Protein AF-A0A2V8QF42-F1 (afdb_monomer_lite)

Structure (mmCIF, N/CA/C/O backbone):
data_AF-A0A2V8QF42-F1
#
_entry.id   AF-A0A2V8QF42-F1
#
loop_
_atom_site.group_PDB
_atom_site.id
_atom_site.type_symbol
_atom_site.label_atom_id
_atom_site.label_alt_id
_atom_site.label_comp_id
_atom_site.label_asym_id
_atom_site.label_entity_id
_atom_site.label_seq_id
_atom_site.pdbx_PDB_ins_code
_atom_site.Cartn_x
_atom_site.Cartn_y
_atom_site.Cartn_z
_atom_site.occupancy
_atom_site.B_iso_or_equiv
_atom_site.auth_seq_id
_atom_site.auth_comp_id
_atom_site.auth_asym_id
_atom_site.auth_atom_id
_atom_site.pdbx_PDB_model_num
ATOM 1 N N . MET A 1 1 ? 68.108 -33.320 -21.970 1.00 38.78 1 MET A N 1
ATOM 2 C CA . MET A 1 1 ? 67.860 -31.879 -22.182 1.00 38.78 1 MET A CA 1
ATOM 3 C C . MET A 1 1 ? 66.349 -31.712 -22.274 1.00 38.78 1 MET A C 1
ATOM 5 O O . MET A 1 1 ? 65.745 -32.342 -23.128 1.00 38.78 1 MET A O 1
ATOM 9 N N . ILE A 1 2 ? 65.745 -31.044 -21.292 1.00 49.38 2 ILE A N 1
ATOM 10 C CA . ILE A 1 2 ? 64.294 -31.010 -21.032 1.00 49.38 2 ILE A CA 1
ATOM 11 C C . ILE A 1 2 ? 63.678 -29.838 -21.808 1.00 49.38 2 ILE A C 1
ATOM 13 O O . ILE A 1 2 ? 64.195 -28.729 -21.717 1.00 49.38 2 ILE A O 1
ATOM 17 N N . ALA A 1 3 ? 62.589 -30.074 -22.546 1.00 47.81 3 ALA A N 1
ATOM 18 C CA . ALA A 1 3 ? 61.819 -29.037 -23.233 1.00 47.81 3 ALA A CA 1
ATOM 19 C C . ALA A 1 3 ? 60.443 -28.891 -22.560 1.00 47.81 3 ALA A C 1
ATOM 21 O O . ALA A 1 3 ? 59.573 -29.746 -22.716 1.00 47.81 3 ALA A O 1
ATOM 22 N N . SER A 1 4 ? 60.274 -27.822 -21.779 1.00 58.91 4 SER A N 1
ATOM 23 C CA . SER A 1 4 ? 59.030 -27.481 -21.080 1.00 58.91 4 SER A CA 1
ATOM 24 C C . SER A 1 4 ? 58.192 -26.507 -21.911 1.00 58.91 4 SER A C 1
ATOM 26 O O . SER A 1 4 ? 58.673 -25.447 -22.307 1.00 58.91 4 SER A O 1
ATOM 28 N N . VAL A 1 5 ? 56.930 -26.862 -22.152 1.00 65.81 5 VAL A N 1
ATOM 29 C CA . VAL A 1 5 ? 55.920 -26.050 -22.848 1.00 65.81 5 VAL A CA 1
ATOM 30 C C . VAL A 1 5 ? 55.242 -25.116 -21.838 1.00 65.81 5 VAL A C 1
ATOM 32 O O . VAL A 1 5 ? 54.647 -25.583 -20.871 1.00 65.81 5 VAL A O 1
ATOM 35 N N . LEU A 1 6 ? 55.322 -23.799 -22.053 1.00 63.47 6 LEU A N 1
ATOM 36 C CA . LEU A 1 6 ? 54.641 -22.779 -21.243 1.00 63.47 6 LEU A CA 1
ATOM 37 C C . LEU A 1 6 ? 53.377 -22.299 -21.970 1.00 63.47 6 LEU A C 1
ATOM 39 O O . LEU A 1 6 ? 53.451 -21.594 -22.974 1.00 63.47 6 LEU A O 1
ATOM 43 N N . VAL A 1 7 ? 52.209 -22.687 -21.455 1.00 65.50 7 VAL A N 1
ATOM 44 C CA . VAL A 1 7 ? 50.898 -22.213 -21.919 1.00 65.50 7 VAL A CA 1
ATOM 45 C C . VAL A 1 7 ? 50.636 -20.836 -21.310 1.00 65.50 7 VAL A C 1
ATOM 47 O O . VAL A 1 7 ? 50.391 -20.704 -20.112 1.00 65.50 7 VAL A O 1
ATOM 50 N N . ILE A 1 8 ? 50.698 -19.795 -22.138 1.00 65.69 8 ILE A N 1
ATOM 51 C CA . ILE A 1 8 ? 50.431 -18.410 -21.744 1.00 65.69 8 ILE A CA 1
ATOM 52 C C . ILE A 1 8 ? 48.911 -18.188 -21.772 1.00 65.69 8 ILE A C 1
ATOM 54 O O . ILE A 1 8 ? 48.328 -17.855 -22.801 1.00 65.69 8 ILE A O 1
ATOM 58 N N . GLY A 1 9 ? 48.245 -18.407 -20.639 1.00 58.81 9 GLY A N 1
ATOM 59 C CA . GLY A 1 9 ? 46.830 -18.079 -20.463 1.00 58.81 9 GLY A CA 1
ATOM 60 C C . GLY A 1 9 ? 46.630 -16.584 -20.201 1.00 58.81 9 GLY A C 1
ATOM 61 O O . GLY A 1 9 ? 46.622 -16.154 -19.050 1.00 58.81 9 GLY A O 1
ATOM 62 N N . CYS A 1 10 ? 46.444 -15.777 -21.249 1.00 69.25 10 CYS A N 1
ATOM 63 C CA . CYS A 1 10 ? 46.004 -14.383 -21.114 1.00 69.25 10 CYS A CA 1
ATOM 64 C C . CYS A 1 10 ? 44.527 -14.333 -20.687 1.00 69.25 10 CYS A C 1
ATOM 66 O O . CYS A 1 10 ? 43.617 -14.359 -21.516 1.00 69.25 10 CYS A O 1
ATOM 68 N N . GLY A 1 11 ? 44.274 -14.247 -19.381 1.00 66.31 11 GLY A N 1
ATOM 69 C CA . GLY A 1 11 ? 42.939 -13.986 -18.847 1.00 66.31 11 GLY A CA 1
ATOM 70 C C . GLY A 1 11 ? 42.470 -12.579 -19.222 1.00 66.31 11 GLY A C 1
ATOM 71 O O . GLY A 1 11 ? 42.898 -11.594 -18.619 1.00 66.31 11 GLY A O 1
ATOM 72 N N . LYS A 1 12 ? 41.580 -12.462 -20.216 1.00 66.56 12 LYS A N 1
ATOM 73 C CA . LYS A 1 12 ? 40.934 -11.190 -20.564 1.00 66.56 12 LYS A CA 1
ATOM 74 C C . LYS A 1 12 ? 40.027 -10.776 -19.406 1.00 66.56 12 LYS A C 1
ATOM 76 O O . LYS A 1 12 ? 38.954 -11.347 -19.217 1.00 66.56 12 LYS A O 1
ATOM 81 N N . ARG A 1 13 ? 40.476 -9.802 -18.610 1.00 72.88 13 ARG A N 1
ATOM 82 C CA . ARG A 1 13 ? 39.675 -9.219 -17.528 1.00 72.88 13 ARG A CA 1
ATOM 83 C C . ARG A 1 13 ? 38.417 -8.619 -18.148 1.00 72.88 13 ARG A C 1
ATOM 85 O O . ARG A 1 13 ? 38.506 -7.710 -18.971 1.00 72.88 13 ARG A O 1
ATOM 92 N N . ARG A 1 14 ? 37.253 -9.169 -17.801 1.00 74.62 14 ARG A N 1
ATOM 93 C CA . ARG A 1 14 ? 35.978 -8.551 -18.165 1.00 74.62 14 ARG A CA 1
ATOM 94 C C . ARG A 1 14 ? 35.853 -7.237 -17.389 1.00 74.62 14 ARG A C 1
ATOM 96 O O . ARG A 1 14 ? 36.296 -7.192 -16.238 1.00 74.62 14 ARG A O 1
ATOM 103 N N . PRO A 1 15 ? 35.285 -6.184 -17.992 1.00 81.38 15 PRO A N 1
ATOM 104 C CA . PRO A 1 15 ? 34.888 -5.007 -17.237 1.00 81.38 15 PRO A CA 1
ATOM 105 C C . PRO A 1 15 ? 34.009 -5.419 -16.045 1.00 81.38 15 PRO A C 1
ATOM 107 O O . PRO A 1 15 ? 33.279 -6.412 -16.158 1.00 81.38 15 PRO A O 1
ATOM 110 N N . PRO A 1 16 ? 34.074 -4.704 -14.910 1.00 79.38 16 PRO A N 1
ATOM 111 C CA . PRO A 1 16 ? 33.128 -4.929 -13.826 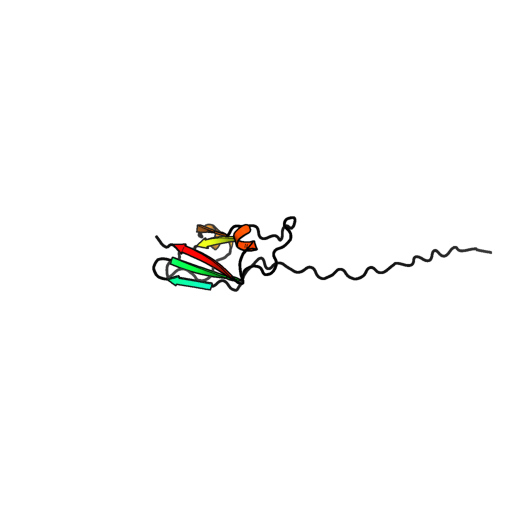1.00 79.38 16 PRO A CA 1
ATOM 112 C C . PRO A 1 16 ? 31.705 -4.748 -14.364 1.00 79.38 16 PRO A C 1
ATOM 114 O O . PRO A 1 16 ? 31.464 -3.865 -15.192 1.00 79.38 16 PRO A O 1
ATOM 117 N N . LEU A 1 17 ? 30.770 -5.594 -13.920 1.00 79.69 17 LEU A N 1
ATOM 118 C CA . LEU A 1 17 ? 29.368 -5.374 -14.257 1.00 79.69 17 LEU A CA 1
ATOM 119 C C . LEU A 1 17 ? 28.916 -4.020 -13.691 1.00 79.69 17 LEU A C 1
ATOM 121 O O . LEU A 1 17 ? 29.349 -3.648 -12.593 1.00 79.69 17 LEU A O 1
ATOM 125 N N . PRO A 1 18 ? 28.044 -3.296 -14.413 1.00 76.00 18 PRO A N 1
ATOM 126 C CA . PRO A 1 18 ? 27.417 -2.109 -13.864 1.00 76.00 18 PRO A CA 1
ATOM 127 C C . PRO A 1 18 ? 26.667 -2.469 -12.571 1.00 76.00 18 PRO A C 1
ATOM 129 O O . PRO A 1 18 ? 26.133 -3.579 -12.458 1.00 76.00 18 PRO A O 1
ATOM 132 N N . PRO A 1 19 ? 26.626 -1.557 -11.587 1.00 74.31 19 PRO A N 1
ATOM 133 C CA . PRO A 1 19 ? 25.840 -1.758 -10.381 1.00 74.31 19 PRO A CA 1
ATOM 134 C C . PRO A 1 19 ? 24.376 -2.041 -10.725 1.00 74.31 19 PRO A C 1
ATOM 136 O O . PRO A 1 19 ? 23.784 -1.356 -11.558 1.00 74.31 19 PRO A O 1
ATOM 139 N N . VAL A 1 20 ? 23.791 -3.043 -10.069 1.00 73.75 20 VAL A N 1
ATOM 140 C CA . VAL A 1 20 ? 22.357 -3.318 -10.184 1.00 73.75 20 VAL A CA 1
ATOM 141 C C . VAL A 1 20 ? 21.616 -2.294 -9.331 1.00 73.75 20 VAL A C 1
ATOM 143 O O . VAL A 1 20 ? 21.803 -2.243 -8.113 1.00 73.75 20 VAL A O 1
ATOM 146 N N . GLU A 1 21 ? 20.798 -1.466 -9.973 1.00 69.44 21 GLU A N 1
ATOM 147 C CA . GLU A 1 21 ? 19.923 -0.524 -9.280 1.00 69.44 21 GLU A CA 1
ATOM 148 C C . GLU A 1 21 ? 18.867 -1.300 -8.478 1.00 69.44 21 GLU A C 1
ATOM 150 O O . GLU A 1 21 ? 18.262 -2.253 -8.973 1.00 69.44 21 GLU A O 1
ATOM 155 N N . ARG A 1 22 ? 18.679 -0.932 -7.207 1.00 73.44 22 ARG A N 1
ATOM 156 C CA . ARG A 1 22 ? 17.717 -1.595 -6.321 1.00 73.44 22 ARG A CA 1
ATOM 157 C C . ARG A 1 22 ? 16.383 -0.870 -6.390 1.00 73.44 22 ARG A C 1
ATOM 159 O O . ARG A 1 22 ? 16.306 0.297 -6.008 1.00 73.44 22 ARG A O 1
ATOM 166 N N . VAL A 1 23 ? 15.340 -1.582 -6.806 1.00 76.62 23 VAL A N 1
ATOM 167 C CA . VAL A 1 23 ? 13.965 -1.088 -6.705 1.00 76.62 23 VAL A CA 1
ATOM 168 C C . VAL A 1 23 ? 13.614 -0.947 -5.226 1.00 76.62 23 VAL A C 1
ATOM 170 O O . VAL A 1 23 ? 13.765 -1.894 -4.453 1.00 76.62 23 VAL A O 1
ATOM 173 N N . GLN A 1 24 ? 13.175 0.242 -4.816 1.00 72.31 24 GLN A N 1
ATOM 174 C CA . GLN A 1 24 ? 12.692 0.461 -3.455 1.00 72.31 24 GLN A CA 1
ATOM 175 C C . GLN A 1 24 ? 11.346 -0.247 -3.294 1.00 72.31 24 GLN A C 1
ATOM 177 O O . GLN A 1 24 ? 10.342 0.187 -3.851 1.00 72.31 24 GLN A O 1
ATOM 182 N N . GLN A 1 25 ? 11.339 -1.359 -2.558 1.00 76.44 25 GLN A N 1
ATOM 183 C CA . GLN A 1 25 ? 10.121 -2.129 -2.283 1.00 76.44 25 GLN A CA 1
ATOM 184 C C . GLN A 1 25 ? 9.344 -1.601 -1.071 1.00 76.44 25 GLN A C 1
ATOM 186 O O . GLN A 1 25 ? 8.150 -1.852 -0.945 1.00 76.44 25 GLN A O 1
ATOM 191 N N . ARG A 1 26 ? 10.020 -0.867 -0.180 1.00 82.31 26 ARG A N 1
ATOM 192 C CA . ARG A 1 26 ? 9.441 -0.255 1.018 1.00 82.31 26 ARG A CA 1
ATOM 193 C C . ARG A 1 26 ? 9.536 1.259 0.897 1.00 82.31 26 ARG A C 1
ATOM 195 O O . ARG A 1 26 ? 10.596 1.781 0.562 1.00 82.31 26 ARG A O 1
ATOM 202 N N . THR A 1 27 ? 8.435 1.946 1.183 1.00 83.19 27 THR A N 1
ATOM 203 C CA . THR A 1 27 ? 8.420 3.404 1.312 1.00 83.19 27 THR A CA 1
ATOM 204 C C . THR A 1 27 ? 8.438 3.787 2.785 1.00 83.19 27 THR A C 1
ATOM 206 O O . THR A 1 27 ? 7.637 3.289 3.569 1.00 83.19 27 THR A O 1
ATOM 209 N N . GLU A 1 28 ? 9.344 4.688 3.149 1.00 85.31 28 GLU A N 1
ATOM 210 C CA . GLU A 1 28 ? 9.367 5.337 4.469 1.00 85.31 28 GLU A CA 1
ATOM 211 C C . GLU A 1 28 ? 8.637 6.694 4.437 1.00 85.31 28 GLU A C 1
ATOM 213 O O . GLU A 1 28 ? 8.506 7.373 5.450 1.00 85.31 28 GLU A O 1
ATOM 218 N N . LEU A 1 29 ? 8.167 7.108 3.255 1.00 91.38 29 LEU A N 1
ATOM 219 C CA . LEU A 1 29 ? 7.553 8.410 2.993 1.00 91.38 29 LEU A CA 1
ATOM 220 C C . LEU A 1 29 ? 6.044 8.274 2.751 1.00 91.38 29 LEU A C 1
ATOM 222 O O . LEU A 1 29 ? 5.484 8.927 1.871 1.00 91.38 29 LEU A O 1
ATOM 226 N N . LEU A 1 30 ? 5.384 7.395 3.510 1.00 93.62 30 LEU A N 1
ATOM 227 C CA . LEU A 1 30 ? 3.927 7.309 3.524 1.00 93.62 30 LEU A CA 1
ATOM 228 C C . LEU A 1 30 ? 3.360 8.450 4.372 1.00 93.62 30 LEU A C 1
ATOM 230 O O . LEU A 1 30 ? 3.684 8.599 5.549 1.00 93.62 30 LEU A O 1
ATOM 234 N N . SER A 1 31 ? 2.482 9.236 3.765 1.00 95.31 31 SER A N 1
ATOM 235 C CA . SER A 1 31 ? 1.742 10.312 4.416 1.00 95.31 31 SER A CA 1
ATOM 236 C C . SER A 1 31 ? 0.245 10.047 4.316 1.00 95.31 31 SER A C 1
ATOM 238 O O . SER A 1 31 ? -0.222 9.444 3.349 1.00 95.31 31 SER A O 1
ATOM 240 N N . GLY A 1 32 ? -0.508 10.492 5.319 1.00 94.06 32 GLY A N 1
ATOM 241 C CA . GLY A 1 32 ? -1.958 10.368 5.345 1.00 94.06 32 GLY A CA 1
ATOM 242 C C . GLY A 1 32 ? -2.595 11.598 5.972 1.00 94.06 32 GLY A C 1
ATOM 243 O O . GLY A 1 32 ? -2.120 12.090 6.995 1.00 94.06 32 GLY A O 1
ATOM 244 N N . THR A 1 33 ? -3.668 12.091 5.366 1.00 95.81 33 THR A N 1
ATOM 245 C CA . THR A 1 33 ? -4.513 13.140 5.943 1.00 95.81 33 THR A CA 1
ATOM 246 C C . THR A 1 33 ? -5.967 12.708 5.892 1.00 95.81 33 THR A C 1
ATOM 248 O O . THR A 1 33 ? -6.406 12.113 4.909 1.00 95.81 33 THR A O 1
ATOM 251 N N . GLN A 1 34 ? -6.724 12.991 6.947 1.00 93.81 34 GLN A N 1
ATOM 252 C CA . GLN A 1 34 ? -8.161 12.762 6.944 1.00 93.81 34 GLN A CA 1
ATOM 253 C C . GLN A 1 34 ? -8.878 14.046 6.530 1.00 93.81 34 GLN A C 1
ATOM 255 O O . GLN A 1 34 ? -8.717 15.093 7.157 1.00 93.81 34 GLN A O 1
ATOM 260 N N . GLN A 1 35 ? -9.706 13.952 5.494 1.00 95.44 35 GLN A N 1
ATOM 261 C CA . GLN A 1 35 ? -10.561 15.027 5.017 1.00 95.44 35 GLN A CA 1
ATOM 262 C C . GLN A 1 35 ? -12.013 14.543 5.006 1.00 95.44 35 GLN A C 1
ATOM 264 O O . GLN A 1 35 ? -12.418 13.751 4.159 1.00 95.44 35 GLN A O 1
ATOM 269 N N . GLY A 1 36 ? -12.808 15.025 5.965 1.00 94.06 36 GLY A N 1
ATOM 270 C CA . GLY A 1 36 ? -14.195 14.587 6.128 1.00 94.06 36 GLY A CA 1
ATOM 271 C C . GLY A 1 36 ? -14.282 13.084 6.411 1.00 94.06 36 GLY A C 1
ATOM 272 O O . GLY A 1 36 ? -13.712 12.601 7.391 1.00 94.06 36 GLY A O 1
ATOM 273 N N . ASN A 1 37 ? -14.987 12.360 5.540 1.00 94.56 37 ASN A N 1
ATOM 274 C CA . ASN A 1 37 ? -15.155 10.908 5.605 1.00 94.56 37 ASN A CA 1
ATOM 275 C C . ASN A 1 37 ? -14.145 10.142 4.734 1.00 94.56 37 ASN A C 1
ATOM 277 O O . ASN A 1 37 ? -14.407 9.003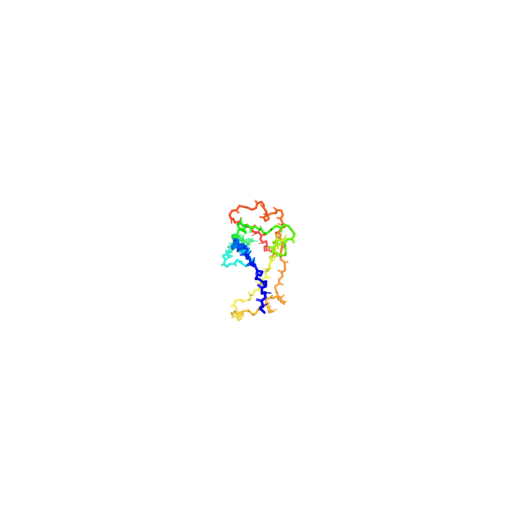 4.372 1.00 94.56 37 ASN A O 1
ATOM 281 N N . ALA A 1 38 ? -13.020 10.746 4.355 1.00 94.69 38 ALA A N 1
ATOM 282 C CA . ALA A 1 38 ? -11.987 10.066 3.585 1.00 94.69 38 ALA A CA 1
ATOM 283 C C . ALA A 1 38 ? -10.613 10.232 4.233 1.00 94.69 38 ALA A C 1
ATOM 285 O O . ALA A 1 38 ? -10.259 11.316 4.701 1.00 94.69 38 ALA A O 1
ATOM 286 N N . VAL A 1 39 ? -9.822 9.165 4.218 1.00 95.56 39 VAL A N 1
ATOM 287 C CA . VAL A 1 39 ? -8.384 9.196 4.477 1.00 95.56 39 VAL A CA 1
ATOM 288 C C . VAL A 1 39 ? -7.672 9.199 3.131 1.00 95.56 39 VAL A C 1
ATOM 290 O O . VAL A 1 39 ? -7.840 8.298 2.313 1.00 95.56 39 VAL A O 1
ATOM 293 N N . ILE A 1 40 ? -6.888 10.241 2.888 1.00 96.81 40 ILE A N 1
ATOM 294 C CA . ILE A 1 40 ? -6.111 10.423 1.667 1.00 96.81 40 ILE A CA 1
ATOM 295 C C . ILE A 1 40 ? -4.676 10.036 1.987 1.00 96.81 40 ILE A C 1
ATOM 297 O O . ILE A 1 40 ? -4.010 10.707 2.778 1.00 96.81 40 ILE A O 1
ATOM 301 N N . LEU A 1 41 ? -4.214 8.953 1.376 1.00 96.88 41 LEU A N 1
ATOM 302 C CA . LEU A 1 41 ? -2.852 8.454 1.499 1.00 96.88 41 LEU A CA 1
ATOM 303 C C . LEU A 1 41 ? -2.028 8.921 0.302 1.00 96.88 41 LEU A C 1
ATOM 305 O O . LEU A 1 41 ? -2.501 8.853 -0.830 1.00 96.88 41 LEU A O 1
ATOM 309 N N . SER A 1 42 ? -0.792 9.352 0.540 1.00 96.38 42 SER A N 1
ATOM 310 C CA . SER A 1 42 ? 0.154 9.727 -0.512 1.00 96.38 42 SER A CA 1
ATOM 311 C C . SER A 1 42 ? 1.552 9.216 -0.195 1.00 96.38 42 SER A C 1
ATOM 313 O O . SER A 1 42 ? 2.035 9.370 0.929 1.00 96.38 42 SER A O 1
ATOM 315 N N . TRP A 1 43 ? 2.213 8.637 -1.194 1.00 95.12 43 TRP A N 1
ATOM 316 C CA . TRP A 1 43 ? 3.589 8.149 -1.100 1.00 95.12 43 TRP A CA 1
ATOM 317 C C . TRP A 1 43 ? 4.301 8.250 -2.459 1.00 95.12 43 TRP A C 1
ATOM 319 O O . TRP A 1 43 ? 3.628 8.263 -3.491 1.00 95.12 43 TRP A O 1
ATOM 329 N N . PRO A 1 44 ? 5.646 8.297 -2.494 1.00 92.56 44 PRO A N 1
ATOM 330 C CA . PRO A 1 44 ? 6.393 8.324 -3.748 1.00 92.56 44 PRO A CA 1
ATOM 331 C C . PRO A 1 44 ? 6.137 7.089 -4.608 1.00 92.56 44 PRO A C 1
ATOM 333 O O . PRO A 1 44 ? 6.165 5.957 -4.115 1.00 92.56 44 PRO A O 1
ATOM 336 N N . ALA A 1 45 ? 5.934 7.303 -5.904 1.00 90.44 45 ALA A N 1
ATOM 337 C CA . ALA A 1 45 ? 5.920 6.218 -6.869 1.00 90.44 45 ALA A CA 1
ATOM 338 C C . ALA A 1 45 ? 7.342 5.639 -7.026 1.00 90.44 45 ALA A C 1
ATOM 340 O O . ALA A 1 45 ? 8.333 6.367 -6.902 1.00 90.44 45 ALA A O 1
ATOM 341 N N . PRO A 1 46 ? 7.488 4.331 -7.302 1.00 84.62 46 PRO A N 1
ATOM 342 C CA . PRO A 1 46 ? 8.799 3.756 -7.576 1.00 84.62 46 PRO A CA 1
ATOM 343 C C . PRO A 1 46 ? 9.390 4.383 -8.850 1.00 84.62 46 PRO A C 1
ATOM 345 O O . PRO A 1 46 ? 8.902 4.133 -9.946 1.00 84.62 46 PRO A O 1
ATOM 348 N N . LEU A 1 47 ? 10.472 5.165 -8.705 1.00 75.25 47 LEU A N 1
ATOM 349 C CA . LEU A 1 47 ? 11.128 5.906 -9.802 1.00 75.25 47 LEU A CA 1
ATOM 350 C C . LEU A 1 47 ? 11.455 5.032 -11.021 1.00 75.25 47 LEU A C 1
ATOM 352 O O . LEU A 1 47 ? 11.374 5.476 -12.165 1.00 75.25 47 LEU A O 1
ATOM 356 N N . ARG A 1 48 ? 11.868 3.789 -10.761 1.00 78.06 48 ARG A N 1
ATOM 357 C CA . ARG A 1 48 ? 12.104 2.749 -11.760 1.00 78.06 48 ARG A CA 1
ATOM 358 C C . ARG A 1 48 ? 11.627 1.430 -11.183 1.00 78.06 48 ARG A C 1
ATOM 360 O O . ARG A 1 48 ? 12.196 0.931 -10.213 1.00 78.06 48 ARG A O 1
ATOM 367 N N . ASN A 1 49 ? 10.582 0.874 -11.779 1.00 82.38 49 ASN A N 1
ATOM 368 C CA . ASN A 1 49 ? 10.181 -0.493 -11.493 1.00 82.38 49 ASN A CA 1
ATOM 369 C C . ASN A 1 49 ? 11.117 -1.470 -12.224 1.00 82.38 49 ASN A C 1
ATOM 371 O O . ASN A 1 49 ? 11.711 -1.118 -13.248 1.00 82.38 49 ASN A O 1
ATOM 375 N N . ALA A 1 50 ? 11.268 -2.692 -11.715 1.00 83.19 50 ALA A N 1
ATOM 376 C CA . ALA A 1 50 ? 12.050 -3.699 -12.426 1.00 83.19 50 ALA A CA 1
ATOM 377 C C . ALA A 1 50 ? 11.311 -4.173 -13.686 1.00 83.19 50 ALA A C 1
ATOM 379 O O . ALA A 1 50 ? 10.090 -4.035 -13.799 1.00 83.19 50 ALA A O 1
ATOM 380 N N . GLN A 1 51 ? 12.067 -4.771 -14.611 1.00 82.38 51 GLN A N 1
ATOM 381 C CA . GLN A 1 51 ? 11.511 -5.417 -15.801 1.00 82.38 51 GLN A CA 1
ATOM 382 C C . GLN A 1 51 ? 10.464 -6.471 -15.425 1.00 82.38 51 GLN A C 1
ATOM 384 O O . GLN A 1 51 ? 10.529 -7.056 -14.346 1.00 82.38 51 GLN A O 1
ATOM 389 N N . ASP A 1 52 ? 9.503 -6.713 -16.317 1.00 82.44 52 ASP A N 1
ATOM 390 C CA . ASP A 1 52 ? 8.353 -7.585 -16.055 1.00 82.44 52 ASP A CA 1
ATOM 391 C C . ASP A 1 52 ? 8.740 -9.016 -15.626 1.00 82.44 52 ASP A C 1
ATOM 393 O O . ASP A 1 52 ? 8.065 -9.632 -14.802 1.00 82.44 52 ASP A O 1
ATOM 397 N N . ASP A 1 53 ? 9.828 -9.562 -16.151 1.00 83.12 53 ASP A N 1
ATOM 398 C CA . ASP A 1 53 ? 10.329 -10.898 -15.813 1.00 83.12 53 ASP A CA 1
ATOM 399 C C . ASP A 1 53 ? 11.055 -10.961 -14.456 1.00 83.12 53 ASP A C 1
ATOM 401 O O . ASP A 1 53 ? 11.372 -12.045 -13.960 1.00 83.12 53 ASP A O 1
ATOM 405 N N . SER A 1 54 ? 11.301 -9.812 -13.826 1.00 84.81 54 SER A N 1
ATOM 406 C CA . SER A 1 54 ? 11.977 -9.719 -12.540 1.00 84.81 54 SER A CA 1
ATOM 407 C C . SER A 1 54 ? 11.014 -9.896 -11.371 1.00 84.81 54 SER A C 1
ATOM 409 O O . SER A 1 54 ? 9.976 -9.242 -11.275 1.00 84.81 54 SER A O 1
ATOM 411 N N . VAL A 1 55 ? 11.440 -10.677 -10.377 1.00 83.25 55 VAL A N 1
ATOM 412 C CA . VAL A 1 55 ? 10.771 -10.779 -9.064 1.00 83.25 55 VAL A CA 1
ATOM 413 C C . VAL A 1 55 ? 10.739 -9.452 -8.298 1.00 83.25 55 VAL A C 1
ATOM 415 O O . VAL A 1 55 ? 9.997 -9.307 -7.335 1.00 83.25 55 VAL A O 1
ATOM 418 N N . GLN A 1 56 ? 11.564 -8.486 -8.706 1.00 83.75 56 GLN A N 1
ATOM 419 C CA . GLN A 1 56 ? 11.600 -7.141 -8.134 1.00 83.75 56 GLN A CA 1
ATOM 420 C C . GLN A 1 56 ? 10.579 -6.201 -8.793 1.00 83.75 56 GLN A C 1
ATOM 422 O O . GLN A 1 56 ? 10.504 -5.034 -8.416 1.00 83.75 56 GLN A O 1
ATOM 427 N N . SER A 1 57 ? 9.819 -6.683 -9.785 1.00 88.19 57 SER A N 1
ATOM 428 C CA . SER A 1 57 ? 8.764 -5.905 -10.425 1.00 88.19 57 SER A CA 1
ATOM 429 C C . SER A 1 57 ? 7.578 -5.799 -9.475 1.00 88.19 57 SER A C 1
ATOM 431 O O . SER A 1 57 ? 6.916 -6.789 -9.160 1.00 88.19 57 SER A O 1
ATOM 433 N N . ILE A 1 58 ? 7.311 -4.588 -8.995 1.00 90.19 58 ILE A N 1
ATOM 434 C CA . ILE A 1 58 ? 6.168 -4.305 -8.136 1.00 90.19 58 ILE A CA 1
ATOM 435 C C . ILE A 1 58 ? 4.918 -4.386 -9.007 1.00 90.19 58 ILE A C 1
ATOM 437 O O . ILE A 1 58 ? 4.674 -3.508 -9.833 1.00 90.19 58 ILE A O 1
ATOM 441 N N . ARG A 1 59 ? 4.147 -5.463 -8.838 1.00 91.44 59 ARG A N 1
ATOM 442 C CA . ARG A 1 59 ? 2.925 -5.729 -9.614 1.00 91.44 59 ARG A CA 1
ATOM 443 C C . ARG A 1 59 ? 1.671 -5.136 -8.996 1.00 91.44 59 ARG A C 1
ATOM 445 O O . ARG A 1 59 ? 0.710 -4.857 -9.703 1.00 91.44 59 ARG A O 1
ATOM 452 N N . ARG A 1 60 ? 1.668 -4.983 -7.678 1.00 93.25 60 ARG A N 1
ATOM 453 C CA . ARG A 1 60 ? 0.522 -4.501 -6.919 1.00 93.25 60 ARG A CA 1
ATOM 454 C C . ARG A 1 60 ? 1.003 -3.902 -5.612 1.00 93.25 60 ARG A C 1
ATOM 456 O O . ARG A 1 60 ? 1.971 -4.393 -5.034 1.00 93.25 60 ARG A O 1
ATOM 463 N N . ILE A 1 61 ? 0.313 -2.866 -5.161 1.00 93.50 61 ILE A 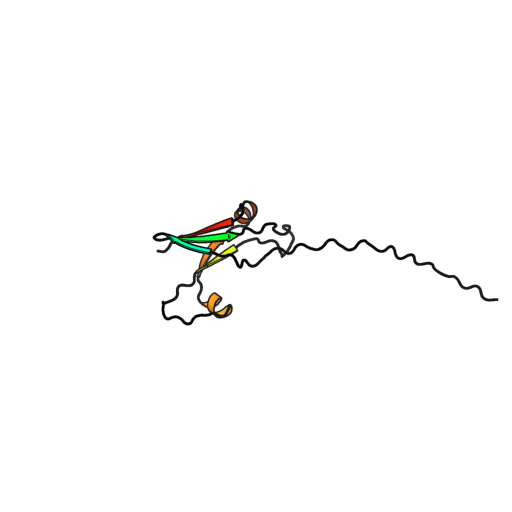N 1
ATOM 464 C CA . ILE A 1 61 ? 0.466 -2.320 -3.814 1.00 93.50 61 ILE A CA 1
ATOM 465 C C . ILE A 1 61 ? -0.862 -2.538 -3.108 1.00 93.50 61 ILE A C 1
ATOM 467 O O . ILE A 1 61 ? -1.885 -2.073 -3.599 1.00 93.50 61 ILE A O 1
ATOM 471 N N . ASP A 1 62 ? -0.843 -3.247 -1.988 1.00 95.50 62 ASP A N 1
ATOM 472 C CA . ASP A 1 62 ? -2.025 -3.514 -1.173 1.00 95.50 62 ASP A CA 1
ATOM 473 C C . ASP A 1 62 ? -2.069 -2.518 -0.005 1.00 95.50 62 ASP A C 1
ATOM 475 O O . ASP A 1 62 ? -1.073 -2.321 0.693 1.00 95.50 62 ASP A O 1
ATOM 479 N N . ILE A 1 63 ? -3.212 -1.855 0.179 1.00 95.38 63 ILE A N 1
ATOM 480 C CA . ILE A 1 63 ? -3.428 -0.852 1.222 1.00 95.38 63 ILE A CA 1
ATOM 481 C C . ILE A 1 63 ? -4.199 -1.502 2.362 1.00 95.38 63 ILE A C 1
ATOM 483 O O . ILE A 1 63 ? -5.340 -1.937 2.196 1.00 95.38 63 ILE A O 1
ATOM 487 N N . TYR A 1 64 ? -3.589 -1.509 3.542 1.00 95.00 64 TYR A N 1
ATOM 488 C CA . TYR A 1 64 ? -4.178 -2.053 4.757 1.00 95.00 64 TYR A CA 1
ATOM 489 C C . TYR A 1 64 ? -4.515 -0.940 5.745 1.00 95.00 64 TYR A C 1
ATOM 491 O O . TYR A 1 64 ? -3.734 -0.007 5.937 1.00 95.00 64 TYR A O 1
ATOM 499 N N . ARG A 1 65 ? -5.662 -1.071 6.411 1.00 93.25 65 ARG A N 1
ATOM 500 C CA . ARG A 1 65 ? -6.117 -0.180 7.478 1.00 93.25 65 ARG A CA 1
ATOM 501 C C . ARG A 1 65 ? -6.215 -0.940 8.789 1.00 93.25 65 ARG A C 1
ATOM 503 O O . ARG A 1 65 ? -6.826 -2.005 8.852 1.00 93.25 65 ARG A O 1
ATOM 510 N N . LEU A 1 66 ? -5.681 -0.344 9.847 1.00 92.25 66 LEU A N 1
ATOM 511 C CA . LEU A 1 66 ? -5.865 -0.803 11.216 1.00 92.25 66 LEU A CA 1
ATOM 512 C C . LEU A 1 66 ? -6.618 0.272 12.005 1.00 92.25 66 LEU A C 1
ATOM 514 O O . LEU A 1 66 ? -6.127 1.388 12.153 1.00 92.25 66 LEU A O 1
ATOM 518 N N . ALA A 1 67 ? -7.807 -0.064 12.504 1.00 89.19 67 ALA A N 1
ATOM 519 C CA . ALA A 1 67 ? -8.558 0.802 13.406 1.00 89.19 67 ALA A CA 1
ATOM 520 C C . ALA A 1 67 ? -8.157 0.497 14.855 1.00 89.19 67 ALA A C 1
ATOM 522 O O . ALA A 1 67 ? -8.292 -0.639 15.317 1.00 89.19 67 ALA A O 1
ATOM 523 N N . GLU A 1 68 ? -7.661 1.504 15.575 1.00 88.06 68 GLU A N 1
ATOM 524 C CA . GLU A 1 68 ? -7.228 1.361 16.966 1.00 88.06 68 GLU A CA 1
ATOM 525 C C . GLU A 1 68 ? -7.948 2.341 17.885 1.00 88.06 68 GLU A C 1
ATOM 527 O O . GLU A 1 68 ? -8.215 3.490 17.533 1.00 88.06 68 GLU A O 1
ATOM 532 N N . ASN A 1 69 ? -8.229 1.889 19.107 1.00 87.81 69 ASN A N 1
ATOM 533 C CA . ASN A 1 69 ? -8.745 2.766 20.148 1.00 87.81 69 ASN A CA 1
ATOM 534 C C . ASN A 1 69 ? -7.632 3.713 20.627 1.00 87.81 69 ASN A C 1
ATOM 536 O O . ASN A 1 69 ? -6.476 3.284 20.690 1.00 87.81 69 ASN A O 1
ATOM 540 N N . PRO A 1 70 ? -7.950 4.940 21.082 1.00 83.69 70 PRO A N 1
ATOM 541 C CA . PRO A 1 70 ? -6.949 5.902 21.562 1.00 83.69 70 PRO A CA 1
ATOM 542 C C . PRO A 1 70 ? -6.035 5.396 22.694 1.00 83.69 70 PRO A C 1
ATOM 544 O O . PRO A 1 70 ? -4.947 5.930 22.886 1.00 83.69 70 PRO A O 1
ATOM 547 N N . GLY A 1 71 ? -6.471 4.383 23.452 1.00 85.12 71 GLY A N 1
ATOM 548 C CA . GLY A 1 71 ? -5.699 3.754 24.531 1.00 85.12 71 GLY A CA 1
ATOM 549 C C . GLY A 1 71 ? -4.907 2.506 24.126 1.00 85.12 71 GLY A C 1
ATOM 550 O O . GLY A 1 71 ? -4.383 1.827 25.006 1.00 85.12 71 GLY A O 1
ATOM 551 N N . SER A 1 72 ? -4.855 2.162 22.837 1.00 85.69 72 SER A N 1
ATOM 552 C CA . SER A 1 72 ? -4.140 0.967 22.373 1.00 85.69 72 SER A CA 1
ATOM 553 C C . SER A 1 72 ? -2.625 1.125 22.587 1.00 85.69 72 SER A C 1
ATOM 555 O O . SER A 1 72 ? -2.103 2.237 22.443 1.00 85.69 72 SER A O 1
ATOM 557 N N . PRO A 1 73 ? -1.900 0.047 22.945 1.00 81.69 73 PRO A N 1
ATOM 558 C CA . PRO A 1 73 ? -0.447 0.085 23.071 1.00 81.69 73 PRO A CA 1
ATOM 559 C C . PRO A 1 73 ? 0.216 0.596 21.789 1.00 81.69 73 PRO A C 1
ATOM 561 O O . PRO A 1 73 ? 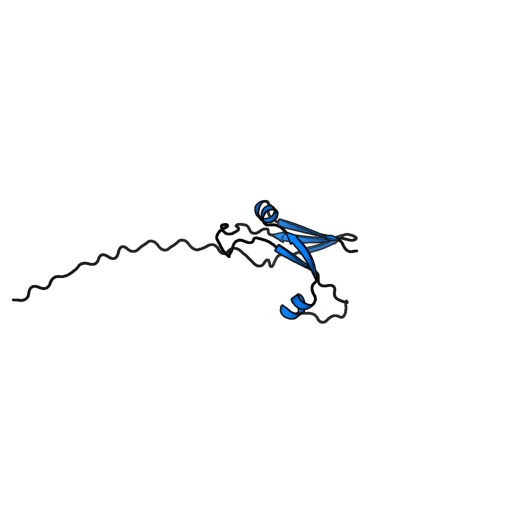-0.181 0.234 20.686 1.00 81.69 73 PRO A O 1
ATOM 564 N N . ARG A 1 74 ? 1.239 1.443 21.938 1.00 79.94 74 ARG A N 1
ATOM 565 C CA . ARG A 1 74 ? 2.028 1.922 20.799 1.00 79.94 74 ARG A CA 1
ATOM 566 C C . ARG A 1 74 ? 3.045 0.865 20.396 1.00 79.94 74 ARG A C 1
ATOM 568 O O . ARG A 1 74 ? 3.773 0.363 21.247 1.00 79.94 74 ARG A O 1
ATOM 575 N N . GLY A 1 75 ? 3.161 0.656 19.091 1.00 81.56 75 GLY A N 1
ATOM 576 C CA . GLY A 1 75 ? 4.080 -0.315 18.517 1.00 81.56 75 GLY A CA 1
ATOM 577 C C . GLY A 1 75 ? 3.396 -1.662 18.340 1.00 81.56 75 GLY A C 1
ATOM 578 O O . GLY A 1 75 ? 2.854 -2.228 19.283 1.00 81.56 75 GLY A O 1
ATOM 579 N N . LEU A 1 76 ? 3.431 -2.143 17.105 1.00 87.12 76 LEU A N 1
ATOM 580 C CA . LEU A 1 76 ? 2.941 -3.450 16.708 1.00 87.12 76 LEU A CA 1
ATOM 581 C C . LEU A 1 76 ? 4.074 -4.162 15.996 1.00 87.12 76 LEU A C 1
ATOM 583 O O . LEU A 1 76 ? 4.815 -3.550 15.221 1.00 87.12 76 LEU A O 1
ATOM 587 N N . THR A 1 77 ? 4.199 -5.451 16.261 1.00 91.38 77 THR A N 1
ATOM 588 C CA . THR A 1 77 ? 4.973 -6.327 15.389 1.00 91.38 77 THR A CA 1
ATOM 589 C C . THR A 1 77 ? 4.268 -6.467 14.039 1.00 91.38 77 THR A C 1
ATOM 591 O O . THR A 1 77 ? 3.072 -6.198 13.901 1.00 91.38 77 THR A O 1
ATOM 594 N N . GLU A 1 78 ? 5.016 -6.890 13.023 1.00 88.88 78 GLU A N 1
ATOM 595 C CA . GLU A 1 78 ? 4.462 -7.142 11.691 1.00 88.88 78 GLU A CA 1
ATOM 596 C C . GLU A 1 78 ? 3.335 -8.187 11.733 1.00 88.88 78 GLU A C 1
ATOM 598 O O . GLU A 1 78 ? 2.285 -7.975 11.127 1.00 88.88 78 GLU A O 1
ATOM 603 N N . ASP A 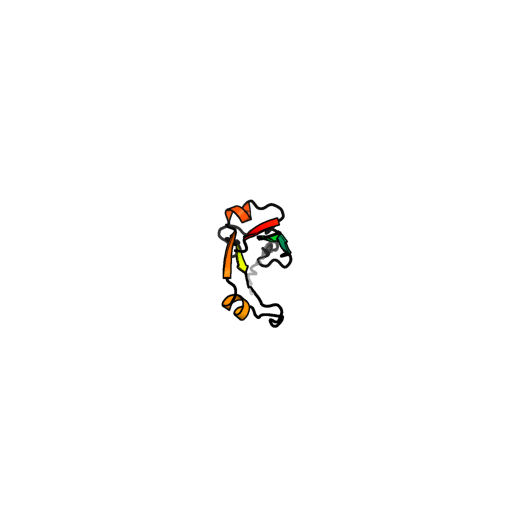1 79 ? 3.500 -9.245 12.532 1.00 92.50 79 ASP A N 1
ATOM 604 C CA . ASP A 1 79 ? 2.501 -10.306 12.696 1.00 92.50 79 ASP A CA 1
ATOM 605 C C . ASP A 1 79 ? 1.210 -9.794 13.356 1.00 92.50 79 ASP A C 1
ATOM 607 O O . ASP A 1 79 ? 0.105 -10.115 12.915 1.00 92.50 79 ASP A O 1
ATOM 611 N N . GLU A 1 80 ? 1.323 -8.958 14.393 1.00 93.06 80 GLU A N 1
ATOM 612 C CA . GLU A 1 80 ? 0.160 -8.364 15.066 1.00 93.06 80 GLU A CA 1
ATOM 613 C C . GLU A 1 80 ? -0.592 -7.389 14.160 1.00 93.06 80 GLU A C 1
ATOM 615 O O . GLU A 1 80 ? -1.826 -7.356 14.175 1.00 93.06 80 GLU A O 1
ATOM 620 N N . PHE A 1 81 ? 0.140 -6.600 13.368 1.00 92.12 81 PHE A N 1
ATOM 621 C CA . PHE A 1 81 ? -0.460 -5.734 12.363 1.00 92.12 81 PHE A CA 1
ATOM 622 C C . PHE A 1 81 ? -1.201 -6.569 11.314 1.00 92.12 81 PHE A C 1
ATOM 624 O O . PHE A 1 81 ? -2.383 -6.329 11.073 1.00 92.12 81 PHE A O 1
ATOM 631 N N . ALA A 1 82 ? -0.548 -7.586 10.747 1.00 91.81 82 ALA A N 1
ATOM 632 C CA . ALA A 1 82 ? -1.129 -8.445 9.717 1.00 91.81 82 ALA A CA 1
ATOM 633 C C . ALA A 1 82 ? -2.383 -9.192 10.200 1.00 91.81 82 ALA A C 1
ATOM 635 O O . ALA A 1 82 ? -3.332 -9.358 9.437 1.00 91.81 82 ALA A O 1
ATOM 636 N N . ALA A 1 83 ? -2.422 -9.604 11.470 1.00 93.31 83 ALA A N 1
ATOM 637 C CA . ALA A 1 83 ? -3.567 -10.306 12.048 1.00 93.31 83 ALA A CA 1
ATOM 638 C C . ALA A 1 83 ? -4.805 -9.416 12.262 1.00 93.31 83 ALA A C 1
ATOM 640 O O . ALA A 1 83 ? -5.922 -9.927 12.343 1.00 93.31 83 ALA A O 1
ATOM 641 N N . ARG A 1 84 ? -4.619 -8.098 12.408 1.00 93.62 84 ARG A N 1
ATOM 642 C CA . ARG A 1 84 ? -5.683 -7.154 12.798 1.00 93.62 84 ARG A CA 1
ATOM 643 C C . ARG A 1 84 ? -6.075 -6.182 11.689 1.00 93.62 84 ARG A C 1
ATOM 645 O O . ARG A 1 84 ? -7.181 -5.644 11.716 1.00 93.62 84 ARG A O 1
ATOM 652 N N . ALA A 1 85 ? -5.170 -5.903 10.758 1.00 95.12 85 ALA A N 1
ATOM 653 C CA . ALA A 1 85 ? -5.411 -4.959 9.684 1.00 95.12 85 ALA A CA 1
ATOM 654 C C . ALA A 1 85 ? -6.357 -5.547 8.628 1.00 95.12 85 ALA A C 1
ATOM 656 O O . ALA A 1 85 ? -6.378 -6.744 8.357 1.00 95.12 85 ALA A O 1
ATOM 657 N N . THR A 1 86 ? -7.144 -4.676 8.008 1.00 95.25 86 THR A N 1
ATOM 658 C CA . THR A 1 86 ? -8.070 -5.024 6.928 1.00 95.25 86 THR A CA 1
ATOM 659 C C . THR A 1 86 ? -7.550 -4.459 5.615 1.00 95.25 86 THR A C 1
ATOM 661 O O . THR A 1 86 ? -7.157 -3.295 5.563 1.00 95.25 86 THR A O 1
ATOM 664 N N . LEU A 1 87 ? -7.557 -5.261 4.549 1.00 95.62 87 LEU A N 1
ATOM 665 C CA . LEU A 1 87 ? -7.279 -4.776 3.197 1.00 95.62 87 LEU A CA 1
ATOM 666 C C . LEU A 1 87 ? -8.421 -3.851 2.759 1.00 95.62 87 LEU A C 1
ATOM 668 O O . LEU A 1 87 ? -9.561 -4.297 2.658 1.00 95.62 87 LEU A O 1
ATOM 672 N N . VAL A 1 88 ? -8.116 -2.582 2.496 1.00 95.94 88 VAL A N 1
ATOM 673 C CA . VAL A 1 88 ? -9.106 -1.587 2.043 1.00 95.94 88 VAL A CA 1
ATOM 674 C C . VAL A 1 88 ? -9.053 -1.344 0.539 1.00 95.94 88 VAL A C 1
ATOM 676 O O . VAL A 1 88 ? -10.006 -0.821 -0.027 1.00 95.94 88 VAL A O 1
ATOM 679 N N . GLY A 1 89 ? -7.972 -1.759 -0.123 1.00 95.94 89 GLY A N 1
ATOM 680 C CA . GLY A 1 89 ? -7.889 -1.804 -1.577 1.00 95.94 89 GLY A CA 1
ATOM 681 C C . GLY A 1 89 ? -6.472 -2.012 -2.081 1.00 95.94 89 GLY A C 1
ATOM 682 O O . GLY A 1 89 ? -5.560 -2.305 -1.308 1.00 95.94 89 GLY A O 1
ATOM 683 N N . SER A 1 90 ? -6.295 -1.852 -3.390 1.00 96.88 90 SER A N 1
ATOM 684 C CA . SER A 1 90 ? -5.021 -2.099 -4.060 1.00 96.88 90 SER A CA 1
ATOM 685 C C . SER A 1 90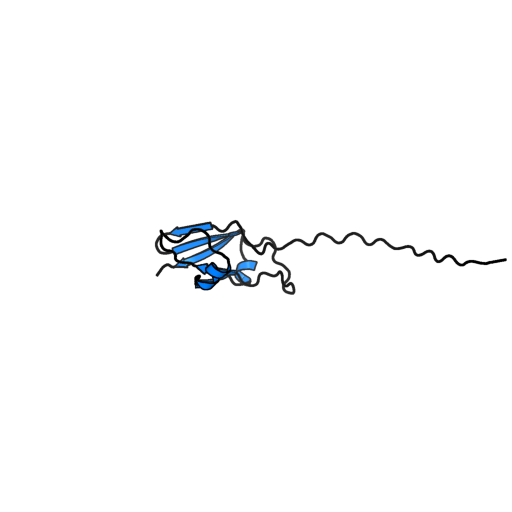 ? -4.787 -1.110 -5.200 1.00 96.88 90 SER A C 1
ATOM 687 O O . SER A 1 90 ? -5.729 -0.705 -5.879 1.00 96.88 90 SER A O 1
ATOM 689 N N . VAL A 1 91 ? -3.522 -0.775 -5.456 1.00 95.56 91 VAL A N 1
ATOM 690 C CA . VAL A 1 91 ? -3.070 -0.084 -6.673 1.00 95.56 91 VAL A CA 1
ATOM 691 C C . VAL A 1 91 ? -2.550 -1.123 -7.664 1.00 95.56 91 VAL A C 1
ATOM 693 O O . VAL A 1 91 ? -1.651 -1.902 -7.334 1.00 95.56 91 VAL A O 1
ATOM 696 N N . ALA A 1 92 ? -3.116 -1.137 -8.871 1.00 95.19 92 ALA A N 1
ATOM 697 C CA . ALA A 1 92 ? -2.752 -2.074 -9.930 1.00 95.19 92 ALA A CA 1
ATOM 698 C C . ALA A 1 92 ? -1.442 -1.693 -10.639 1.00 95.19 92 ALA A C 1
ATOM 700 O O . ALA A 1 92 ? -0.991 -0.546 -10.583 1.00 95.19 92 ALA A O 1
ATOM 701 N N . TYR A 1 93 ? -0.852 -2.652 -11.355 1.00 92.81 93 TYR A N 1
ATOM 702 C CA . TYR A 1 93 ? 0.412 -2.476 -12.071 1.00 92.81 93 TYR A CA 1
ATOM 703 C C . TYR A 1 93 ? 0.386 -1.289 -13.037 1.00 92.81 93 TYR A C 1
ATOM 705 O O . TYR A 1 93 ? 1.314 -0.486 -13.076 1.00 92.81 93 TYR A O 1
ATOM 713 N N . GLU A 1 94 ? -0.704 -1.144 -13.781 1.00 92.38 94 GLU A N 1
ATOM 714 C CA . GLU A 1 94 ? -0.881 -0.090 -14.773 1.00 92.38 94 GLU A CA 1
ATOM 715 C C . GLU A 1 94 ? -0.890 1.288 -14.107 1.00 92.38 94 GLU A C 1
ATOM 717 O O . GLU A 1 94 ? -0.314 2.236 -14.632 1.00 92.38 94 GLU A O 1
ATOM 722 N N . GLN A 1 95 ? -1.499 1.407 -12.927 1.00 93.00 95 GLN A N 1
ATOM 723 C CA . GLN A 1 95 ? -1.500 2.656 -12.166 1.00 93.00 95 GLN A CA 1
ATOM 724 C C . GLN A 1 95 ? -0.106 2.980 -11.624 1.00 93.00 95 GLN A C 1
ATOM 726 O O . GLN A 1 95 ? 0.276 4.143 -11.613 1.00 93.00 95 GLN A O 1
ATOM 731 N N . ILE A 1 96 ? 0.664 1.965 -11.219 1.00 92.00 96 ILE A N 1
ATOM 732 C CA . ILE A 1 96 ? 2.050 2.129 -10.758 1.00 92.00 96 ILE A CA 1
ATOM 733 C C . ILE A 1 96 ? 2.948 2.598 -11.910 1.00 92.00 96 ILE A C 1
ATOM 735 O O . ILE A 1 96 ? 3.737 3.517 -11.726 1.00 92.00 96 ILE A O 1
ATOM 739 N N . GLN A 1 97 ? 2.813 2.002 -13.099 1.00 89.19 97 GLN A N 1
ATOM 740 C CA . GLN A 1 97 ? 3.615 2.349 -14.281 1.00 89.19 97 GLN A CA 1
ATOM 741 C C . GLN A 1 97 ? 3.317 3.750 -14.824 1.00 89.19 97 GLN A C 1
ATOM 743 O O . GLN A 1 97 ? 4.208 4.411 -15.348 1.00 89.19 97 GLN A O 1
ATOM 748 N N . ASN A 1 98 ? 2.067 4.199 -14.700 1.00 90.69 98 ASN A N 1
ATOM 749 C CA . ASN A 1 98 ? 1.629 5.513 -15.170 1.00 90.69 98 ASN A CA 1
ATOM 750 C C . ASN A 1 98 ? 1.612 6.576 -14.060 1.00 90.69 98 ASN A C 1
ATOM 752 O O . ASN A 1 98 ? 1.113 7.682 -14.281 1.00 90.69 98 ASN A O 1
ATOM 756 N N . ALA A 1 99 ? 2.109 6.252 -12.865 1.00 90.00 99 ALA A N 1
ATOM 757 C CA . ALA A 1 99 ? 2.172 7.199 -11.764 1.00 90.00 99 ALA A CA 1
ATOM 758 C C . ALA A 1 99 ? 3.148 8.340 -12.082 1.00 90.00 99 ALA A C 1
ATOM 760 O O . ALA A 1 99 ? 4.167 8.148 -12.746 1.00 90.00 99 ALA A O 1
ATOM 761 N N . GLY A 1 100 ? 2.828 9.537 -11.587 1.00 89.88 100 GLY A N 1
ATOM 762 C CA . GLY A 1 100 ? 3.766 10.655 -11.577 1.00 89.88 100 GLY A CA 1
ATOM 763 C C . GLY A 1 100 ? 4.808 10.481 -10.472 1.00 89.88 100 GLY A C 1
ATOM 764 O O . GLY A 1 100 ? 5.268 9.383 -10.185 1.00 89.88 100 GLY A O 1
ATOM 765 N N . GLU A 1 101 ? 5.154 11.573 -9.797 1.00 90.81 101 GLU A N 1
ATOM 766 C CA . GLU A 1 101 ? 6.089 11.516 -8.665 1.00 90.81 101 GLU A CA 1
ATOM 767 C C . GLU A 1 101 ? 5.518 10.735 -7.472 1.00 90.81 101 GLU A C 1
ATOM 769 O O . GLU A 1 101 ? 6.251 10.017 -6.794 1.00 90.81 101 GLU A O 1
ATOM 774 N N . ASN A 1 102 ? 4.205 10.835 -7.245 1.00 93.31 102 ASN A N 1
ATOM 775 C CA . ASN A 1 102 ? 3.511 10.213 -6.123 1.00 93.31 102 ASN A CA 1
ATOM 776 C C . ASN A 1 102 ? 2.318 9.372 -6.588 1.00 93.31 102 ASN A C 1
ATOM 778 O O . ASN A 1 102 ? 1.650 9.684 -7.576 1.00 93.31 102 ASN A O 1
ATOM 782 N N . LEU A 1 103 ? 2.023 8.338 -5.806 1.00 95.06 103 LEU A N 1
ATOM 783 C CA . LEU A 1 103 ? 0.764 7.607 -5.812 1.00 95.06 103 LEU A CA 1
ATOM 784 C C . LEU A 1 103 ? -0.149 8.170 -4.723 1.00 95.06 103 LEU A C 1
ATOM 786 O O . LEU A 1 103 ? 0.306 8.520 -3.633 1.00 95.06 103 LEU A O 1
ATOM 790 N N . THR A 1 104 ? -1.445 8.237 -5.018 1.00 95.81 104 THR A N 1
ATOM 791 C CA . THR A 1 104 ? -2.470 8.688 -4.074 1.00 95.81 104 THR A CA 1
ATOM 792 C C . THR A 1 104 ? -3.593 7.666 -4.005 1.00 95.81 104 THR A C 1
ATOM 794 O O . THR A 1 104 ? -4.053 7.178 -5.037 1.00 95.81 104 THR A O 1
ATOM 797 N N . TYR A 1 105 ? -4.045 7.358 -2.792 1.00 96.50 105 TYR A N 1
ATOM 798 C CA . TYR A 1 105 ? -5.167 6.459 -2.543 1.00 96.50 105 TYR A CA 1
ATOM 799 C C . TYR A 1 105 ? -6.199 7.128 -1.638 1.00 96.50 105 TYR A C 1
ATOM 801 O O . TYR A 1 105 ? -5.841 7.759 -0.643 1.00 96.50 105 TYR A O 1
ATOM 809 N N . PHE A 1 106 ? -7.474 6.981 -1.992 1.00 96.19 106 PHE A N 1
ATOM 810 C CA . PHE A 1 106 ? -8.601 7.511 -1.233 1.00 96.19 106 PHE A CA 1
ATOM 811 C C . PHE A 1 106 ? -9.317 6.358 -0.541 1.00 96.19 106 PHE A C 1
ATOM 813 O O . PHE A 1 106 ? -9.903 5.502 -1.199 1.00 96.19 106 PHE A O 1
ATOM 820 N N . ASP A 1 107 ? -9.268 6.354 0.783 1.00 95.25 107 ASP A N 1
ATOM 821 C CA . ASP A 1 107 ? -9.943 5.382 1.629 1.00 95.25 107 ASP A CA 1
ATOM 822 C C . ASP A 1 107 ? -11.173 6.026 2.277 1.00 95.25 107 ASP A C 1
ATOM 824 O O . ASP A 1 107 ? -11.046 6.921 3.113 1.00 95.25 107 ASP A O 1
ATOM 828 N N . SER A 1 108 ? -12.373 5.613 1.874 1.00 94.12 108 SER A N 1
ATOM 829 C CA . SER A 1 108 ? -13.617 6.118 2.459 1.00 94.12 108 SER A CA 1
ATOM 830 C C . SER A 1 108 ? -13.900 5.464 3.817 1.00 94.12 108 SER A C 1
ATOM 832 O O . SER A 1 108 ? -13.752 4.255 4.007 1.00 94.12 108 SER A O 1
ATOM 834 N N . LEU A 1 109 ? -14.309 6.292 4.771 1.00 89.81 109 LEU A N 1
ATOM 835 C CA . LEU A 1 109 ? -14.756 5.917 6.104 1.00 89.81 109 LEU A CA 1
ATOM 836 C C . LEU A 1 109 ? -16.288 5.843 6.069 1.00 89.81 109 LEU A C 1
ATOM 838 O O . LEU A 1 109 ? -16.948 6.867 5.873 1.00 89.81 109 LEU A O 1
ATOM 842 N N . GLU A 1 110 ? -16.824 4.631 6.201 1.00 80.00 110 GLU A N 1
ATOM 843 C CA . GLU A 1 110 ? -18.261 4.363 6.375 1.00 80.00 110 GLU A CA 1
ATOM 844 C C . GLU A 1 110 ? -18.657 4.376 7.855 1.00 80.00 110 GLU A C 1
ATOM 846 O O . GLU A 1 110 ? -17.841 3.920 8.694 1.00 80.00 110 GLU A O 1
#

Sequence (110 aa):
MIASVLVIGCGKRRPPLPPVERVQQRTELLSGTQQGNAVILSWPAPLRNAQDDSVQSIRRIDIYRLAENPGSPRGLTEDEFAARATLVGSVAYEQIQNAGENLTYFDSLE

Foldseek 3Di:
DDDDDDDDDPDDDDDPDDDDDQFPPDFPAWDWDDDPQKIKIKTFQGPDADDPPDPSGCFKDWDWDADDDPPDDPDDDPVRCVVRIDGQDMDGSVCSVPDDGMDMDIRGHD

Secondary structure (DSSP, 8-state):
-------------PPPPPPPPPP--S-S--EEEEETTEEEEEEE--SSPPPTTSTT---EEEEEE----TTSPS---HHHHHHH-EEEEEEEHHHHHT--SEEEEEEE--

pLDDT: mean 85.4, std 11.67, range [38.78, 96.88]

Radius of gyration: 24.87 Å; chains: 1; bounding box: 86×47×48 Å